Protein AF-A0A497EJH8-F1 (afdb_monomer)

Solvent-accessible surface area (backbone atoms only — not comparable to full-atom values): 6727 Å² total; per-residue (Å²): 123,45,40,37,14,15,43,68,69,50,31,51,52,50,29,70,77,65,73,50,81,57,44,69,59,71,35,59,56,59,40,54,55,48,51,76,70,42,92,59,42,30,42,38,40,35,65,52,32,84,92,50,89,76,49,79,71,56,75,64,36,49,80,74,48,76,41,75,92,77,33,36,35,37,28,33,32,96,82,62,30,37,37,40,32,33,40,60,31,61,49,53,44,51,53,50,55,31,54,77,69,74,48,61,49,60,82,72,78,38,61,90,45,54,90,63,59,71,128

Organism: NCBI:txid2056631

Structure (mmCIF, N/CA/C/O backbone):
data_AF-A0A497EJH8-F1
#
_entry.id   AF-A0A497EJH8-F1
#
loop_
_atom_site.group_PDB
_atom_site.id
_atom_site.type_symbol
_atom_site.label_atom_id
_atom_site.label_alt_id
_atom_site.label_comp_id
_atom_site.label_asym_id
_atom_site.label_entity_id
_atom_site.label_seq_id
_atom_site.pdbx_PDB_ins_code
_atom_site.Cartn_x
_atom_site.Cartn_y
_atom_site.Cartn_z
_atom_site.occupancy
_atom_site.B_iso_or_equiv
_atom_site.auth_seq_id
_atom_site.auth_comp_id
_atom_site.auth_asym_id
_atom_site.auth_atom_id
_atom_site.pdbx_PDB_model_num
ATOM 1 N N . MET A 1 1 ? -16.430 -4.078 7.202 1.00 88.88 1 MET A N 1
ATOM 2 C CA . MET A 1 1 ? -15.017 -3.711 6.970 1.00 88.88 1 MET A CA 1
ATOM 3 C C . MET A 1 1 ? -14.940 -2.670 5.861 1.00 88.88 1 MET A C 1
ATOM 5 O O . MET A 1 1 ? -15.696 -2.793 4.904 1.00 88.88 1 MET A O 1
ATOM 9 N N . ARG A 1 2 ? -14.112 -1.630 6.003 1.00 95.25 2 ARG A N 1
ATOM 10 C CA . ARG A 1 2 ? -13.889 -0.593 4.974 1.00 95.25 2 ARG A CA 1
ATOM 11 C C . ARG A 1 2 ? -12.513 -0.775 4.332 1.00 95.25 2 ARG A C 1
ATOM 13 O O . ARG A 1 2 ? -11.583 -1.133 5.040 1.00 95.25 2 ARG A O 1
ATOM 20 N N . TYR A 1 3 ? -12.396 -0.497 3.036 1.00 97.50 3 TYR A N 1
ATOM 21 C CA . TYR A 1 3 ? -11.122 -0.487 2.313 1.00 97.50 3 TYR A CA 1
ATOM 22 C C . TYR A 1 3 ? -10.755 0.958 1.993 1.00 97.50 3 TYR A C 1
ATOM 24 O O . TYR A 1 3 ? -11.581 1.685 1.430 1.00 97.50 3 TYR A O 1
ATOM 32 N N . LEU A 1 4 ? -9.559 1.382 2.384 1.00 97.88 4 LEU A N 1
ATOM 33 C CA . LEU A 1 4 ? -9.058 2.734 2.161 1.00 97.88 4 LEU A CA 1
ATOM 34 C C . LEU A 1 4 ? -7.722 2.661 1.435 1.00 97.88 4 LEU A C 1
ATOM 36 O O . LEU A 1 4 ? -6.910 1.788 1.723 1.00 97.88 4 LEU A O 1
ATOM 40 N N . ALA A 1 5 ? -7.513 3.587 0.514 1.00 96.75 5 ALA A N 1
ATOM 41 C CA . ALA A 1 5 ? -6.290 3.687 -0.261 1.00 96.75 5 ALA A CA 1
ATOM 42 C C . ALA A 1 5 ? -5.806 5.135 -0.265 1.00 96.75 5 ALA A C 1
ATOM 44 O O . ALA A 1 5 ? -6.615 6.074 -0.279 1.00 96.75 5 ALA A O 1
ATOM 45 N N . GLU A 1 6 ? -4.492 5.307 -0.192 1.00 95.12 6 GLU A N 1
ATOM 46 C CA . GLU A 1 6 ? -3.872 6.618 -0.122 1.00 95.12 6 GLU A CA 1
ATOM 47 C C . GLU A 1 6 ? -4.073 7.389 -1.421 1.00 95.12 6 GLU A C 1
ATOM 49 O O . GLU A 1 6 ? -4.635 8.488 -1.389 1.00 95.12 6 GLU A O 1
ATOM 54 N N . CYS A 1 7 ? -3.626 6.819 -2.540 1.00 92.12 7 CYS A N 1
ATOM 55 C CA . CYS A 1 7 ? -3.614 7.481 -3.836 1.00 92.12 7 CYS A CA 1
ATOM 56 C C . CYS A 1 7 ? -4.571 6.811 -4.843 1.00 92.12 7 CYS A C 1
ATOM 58 O O . CYS A 1 7 ? -5.352 5.912 -4.499 1.00 92.12 7 CYS A O 1
ATOM 60 N N . LEU A 1 8 ? -4.614 7.321 -6.077 1.00 92.25 8 LEU A N 1
ATOM 61 C CA . LEU A 1 8 ? -5.406 6.726 -7.159 1.00 92.25 8 LEU A CA 1
ATOM 62 C C . LEU A 1 8 ? -4.806 5.390 -7.641 1.00 92.25 8 LEU A C 1
ATOM 64 O O . LEU A 1 8 ? -5.582 4.432 -7.708 1.00 92.25 8 LEU A O 1
ATOM 68 N N . PRO A 1 9 ? -3.482 5.274 -7.891 1.00 89.62 9 PRO A N 1
ATOM 69 C CA . PRO A 1 9 ? -2.831 3.989 -8.167 1.00 89.62 9 PRO A CA 1
ATOM 70 C C . PRO A 1 9 ? -3.167 2.894 -7.147 1.00 89.62 9 PRO A C 1
ATOM 72 O O . PRO A 1 9 ? -3.674 1.837 -7.524 1.00 89.62 9 PRO A O 1
ATOM 75 N N . ASP A 1 10 ? -3.035 3.177 -5.850 1.00 91.31 10 ASP A N 1
ATOM 76 C CA . ASP A 1 10 ? -3.410 2.242 -4.781 1.00 91.31 10 ASP A CA 1
ATOM 77 C C . ASP A 1 10 ? -4.885 1.836 -4.849 1.00 91.31 10 ASP A C 1
ATOM 79 O O . ASP A 1 10 ? -5.260 0.677 -4.655 1.00 91.31 10 ASP A O 1
ATOM 83 N N . THR A 1 11 ? -5.755 2.813 -5.123 1.00 94.69 11 THR A N 1
ATOM 84 C CA . THR A 1 11 ? -7.195 2.580 -5.244 1.00 94.69 11 THR A CA 1
ATOM 85 C C . THR A 1 11 ? -7.476 1.618 -6.393 1.00 94.69 11 THR A C 1
ATOM 87 O O . THR A 1 11 ? -8.307 0.717 -6.244 1.00 94.69 11 THR A O 1
ATOM 90 N N . LEU A 1 12 ? -6.798 1.800 -7.529 1.00 93.88 12 LEU A N 1
ATOM 91 C CA . LEU A 1 12 ? -6.920 0.937 -8.696 1.00 93.88 12 LEU A CA 1
ATOM 92 C C . LEU A 1 12 ? -6.378 -0.467 -8.410 1.00 93.88 12 LEU A C 1
ATOM 94 O O . LEU A 1 12 ? -7.072 -1.441 -8.707 1.00 93.88 12 LEU A O 1
ATOM 98 N N . LEU A 1 13 ? -5.210 -0.584 -7.774 1.00 91.38 13 LEU A N 1
ATOM 99 C CA . LEU A 1 13 ? -4.609 -1.862 -7.385 1.00 91.38 13 LEU A CA 1
ATOM 100 C C . LEU A 1 13 ? -5.565 -2.678 -6.505 1.00 91.38 13 LEU A C 1
ATOM 102 O O . LEU A 1 13 ? -5.929 -3.808 -6.838 1.00 91.38 13 LEU A O 1
ATOM 106 N N . VAL A 1 14 ? -6.050 -2.083 -5.411 1.00 93.69 14 VAL A N 1
ATOM 107 C CA . VAL A 1 14 ? -6.948 -2.771 -4.473 1.00 93.69 14 VAL A CA 1
ATOM 108 C C . VAL A 1 14 ? -8.265 -3.144 -5.153 1.00 93.69 14 VAL A C 1
ATOM 110 O O . VAL A 1 14 ? -8.764 -4.254 -4.948 1.00 93.69 14 VAL A O 1
ATOM 113 N N . LYS A 1 15 ? -8.841 -2.258 -5.977 1.00 95.44 15 LYS A N 1
ATOM 114 C CA . LYS A 1 15 ? -10.060 -2.569 -6.742 1.00 95.44 15 LYS A CA 1
ATOM 115 C C . LYS A 1 15 ? -9.846 -3.743 -7.694 1.00 95.44 15 LYS A C 1
ATOM 117 O O . LYS A 1 15 ? -10.700 -4.623 -7.739 1.00 95.44 15 LYS A O 1
ATOM 122 N N . THR A 1 16 ? -8.721 -3.774 -8.401 1.00 93.94 16 THR A N 1
ATOM 123 C CA . THR A 1 16 ? -8.399 -4.819 -9.383 1.00 93.94 16 THR A CA 1
ATOM 124 C C . THR A 1 16 ? -8.246 -6.180 -8.708 1.00 93.94 16 THR A C 1
ATOM 126 O O . THR A 1 16 ? -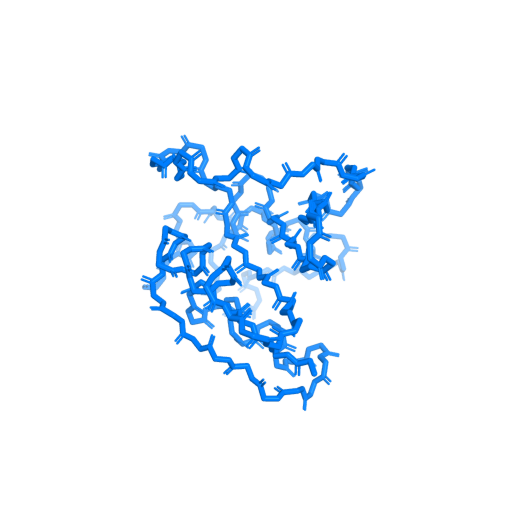8.870 -7.149 -9.131 1.00 93.94 16 THR A O 1
ATOM 129 N N . LEU A 1 17 ? -7.497 -6.243 -7.602 1.00 90.69 17 LEU A N 1
ATOM 130 C CA . LEU A 1 17 ? -7.228 -7.501 -6.899 1.00 90.69 17 LEU A CA 1
ATOM 131 C C . LEU A 1 17 ? -8.427 -8.018 -6.097 1.00 90.69 17 LEU A C 1
ATOM 133 O O . LEU A 1 17 ? -8.644 -9.222 -6.000 1.00 90.69 17 LEU A O 1
ATOM 137 N N . THR A 1 18 ? -9.208 -7.122 -5.489 1.00 92.38 18 THR A N 1
ATOM 138 C CA . THR A 1 18 ? -10.231 -7.523 -4.505 1.00 92.38 18 THR A CA 1
ATOM 139 C C . THR A 1 18 ? -11.666 -7.368 -4.995 1.00 92.38 18 THR A C 1
ATOM 141 O O . THR A 1 18 ? -12.582 -7.887 -4.354 1.00 92.38 18 THR A O 1
ATOM 144 N N . LYS A 1 19 ? -11.894 -6.613 -6.080 1.00 93.62 19 LYS A N 1
ATOM 145 C CA . LYS A 1 19 ? -13.222 -6.204 -6.575 1.00 93.62 19 LYS A CA 1
ATOM 146 C C . LYS A 1 19 ? -14.076 -5.470 -5.524 1.00 93.62 19 LYS A C 1
ATOM 148 O O . LYS A 1 19 ? -15.297 -5.384 -5.647 1.00 93.62 19 LYS A O 1
ATOM 153 N N . ARG A 1 20 ? -13.463 -4.943 -4.454 1.00 94.00 20 ARG A N 1
ATOM 154 C CA . ARG A 1 20 ? -14.157 -4.228 -3.369 1.00 94.00 20 ARG A CA 1
ATOM 155 C C . ARG A 1 20 ? -14.310 -2.742 -3.684 1.00 94.00 20 ARG A C 1
ATOM 157 O O . ARG A 1 20 ? -13.525 -2.149 -4.418 1.00 94.00 20 ARG A O 1
ATOM 164 N N . LYS A 1 21 ? -15.294 -2.102 -3.042 1.00 95.81 21 LYS A N 1
ATOM 165 C CA . LYS A 1 21 ? -15.391 -0.637 -3.007 1.00 95.81 21 LYS A CA 1
ATOM 166 C C . LYS A 1 21 ? -14.285 -0.080 -2.108 1.00 95.81 21 LYS A C 1
ATOM 168 O O . LYS A 1 21 ? -14.288 -0.322 -0.902 1.00 95.81 21 LYS A O 1
ATOM 173 N N . VAL A 1 22 ? -13.383 0.689 -2.709 1.00 97.31 22 VAL A N 1
ATOM 174 C CA . VAL A 1 22 ? -12.243 1.327 -2.041 1.00 97.31 22 VAL A CA 1
ATOM 175 C C . VAL A 1 22 ? -12.479 2.830 -1.960 1.00 97.31 22 VAL A C 1
ATOM 177 O O . VAL A 1 22 ? -12.893 3.450 -2.941 1.00 97.31 22 VAL A O 1
ATOM 180 N N . MET A 1 23 ? -12.245 3.407 -0.785 1.00 97.19 23 MET A N 1
ATOM 181 C CA . MET A 1 23 ? -12.306 4.847 -0.564 1.00 97.19 23 MET A CA 1
ATOM 182 C C . MET A 1 23 ? -10.919 5.454 -0.782 1.00 97.19 23 MET A C 1
ATOM 184 O O . MET A 1 23 ? -10.014 5.211 0.013 1.00 97.19 23 MET A O 1
ATOM 188 N N . HIS A 1 24 ? -10.780 6.256 -1.834 1.00 96.88 24 HIS A N 1
ATOM 189 C CA . HIS A 1 24 ? -9.601 7.088 -2.057 1.00 96.88 24 HIS A CA 1
ATOM 190 C C . HIS A 1 24 ? -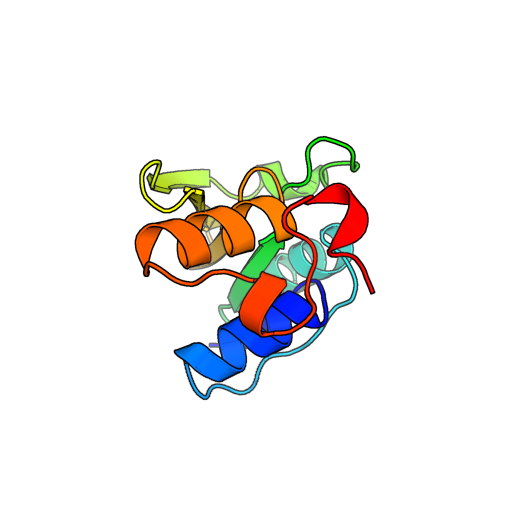9.573 8.242 -1.042 1.00 96.88 24 HIS A C 1
ATOM 192 O O . HIS A 1 24 ? -10.594 8.910 -0.850 1.00 96.88 24 HIS A O 1
ATOM 198 N N . ILE A 1 25 ? -8.438 8.453 -0.367 1.00 96.31 25 ILE A N 1
ATOM 199 C CA . ILE A 1 25 ? -8.310 9.444 0.716 1.00 96.31 25 ILE A CA 1
ATOM 200 C C . ILE A 1 25 ? -7.450 10.655 0.347 1.00 96.31 25 ILE A C 1
ATOM 202 O O . ILE A 1 25 ? -7.733 11.758 0.823 1.00 96.31 25 ILE A O 1
ATOM 206 N N . GLY A 1 26 ? -6.418 10.468 -0.475 1.00 91.81 26 GLY A N 1
ATOM 207 C CA . GLY A 1 26 ? -5.464 11.510 -0.846 1.00 91.81 26 GLY A CA 1
ATOM 208 C C . GLY A 1 26 ? -4.397 11.747 0.229 1.00 91.81 26 GLY A C 1
ATOM 209 O O . GLY A 1 26 ? -4.302 12.839 0.779 1.00 91.81 26 GLY A O 1
ATOM 210 N N . GLY A 1 27 ? -3.591 10.749 0.574 1.00 92.81 27 GLY A N 1
ATOM 211 C CA . GLY A 1 27 ? -2.388 10.959 1.400 1.00 92.81 27 GLY A CA 1
ATOM 212 C C . GLY A 1 27 ? -2.365 10.227 2.748 1.00 92.81 27 GLY A C 1
ATOM 213 O O . GLY A 1 27 ? -3.376 10.146 3.463 1.00 92.81 27 GLY A O 1
ATOM 214 N N . LYS A 1 28 ? -1.171 9.732 3.108 1.00 92.75 28 LYS A N 1
ATOM 215 C CA . LYS A 1 28 ? -0.894 8.844 4.260 1.00 92.75 28 LYS A CA 1
ATOM 216 C C . LYS A 1 28 ? -1.512 9.328 5.563 1.00 92.75 28 LYS A C 1
ATOM 218 O O . LYS A 1 28 ? -2.271 8.611 6.213 1.00 92.75 28 LYS A O 1
ATOM 223 N N . ALA A 1 29 ? -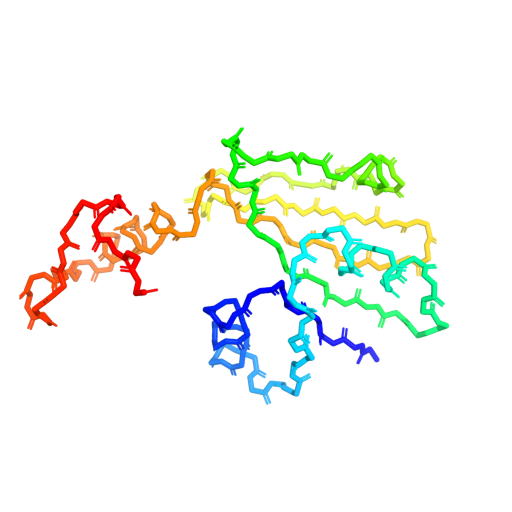1.230 10.577 5.943 1.00 94.44 29 ALA A N 1
ATOM 224 C CA . ALA A 1 29 ? -1.659 11.128 7.228 1.00 94.44 29 ALA A CA 1
ATOM 225 C C . ALA A 1 29 ? -3.190 11.180 7.351 1.00 94.44 29 ALA A C 1
ATOM 227 O O . ALA A 1 29 ? -3.750 10.861 8.404 1.00 94.44 29 ALA A O 1
ATOM 228 N N . ARG A 1 30 ? -3.884 11.542 6.261 1.00 96.38 30 ARG A N 1
ATOM 229 C CA . ARG A 1 30 ? -5.352 11.569 6.217 1.00 96.38 30 ARG A CA 1
ATOM 230 C C . ARG A 1 30 ? -5.928 10.159 6.317 1.00 96.38 30 ARG A C 1
ATOM 232 O O . ARG A 1 30 ? -6.891 9.963 7.061 1.00 96.38 30 ARG A O 1
ATOM 239 N N . LEU A 1 31 ? -5.330 9.190 5.623 1.00 97.06 31 LEU A N 1
ATOM 240 C CA . LEU A 1 31 ? -5.751 7.789 5.660 1.00 97.06 31 LEU A CA 1
ATOM 241 C C . LEU A 1 31 ? -5.601 7.202 7.065 1.00 97.06 31 LEU A C 1
ATOM 243 O O . LEU A 1 31 ? -6.587 6.721 7.626 1.00 97.06 31 LEU A O 1
ATOM 247 N N . ILE A 1 32 ? -4.420 7.334 7.672 1.00 96.75 32 ILE A N 1
ATOM 248 C CA . ILE A 1 32 ? -4.137 6.832 9.024 1.00 96.75 32 ILE A CA 1
ATOM 249 C C . ILE A 1 32 ? -5.082 7.475 10.046 1.00 96.75 32 ILE A C 1
ATOM 251 O O . ILE A 1 32 ? -5.735 6.776 10.823 1.00 96.75 32 ILE A O 1
ATOM 255 N N . LYS A 1 33 ? -5.246 8.806 10.008 1.00 96.81 33 LYS A N 1
ATOM 256 C CA . LYS A 1 33 ? -6.185 9.520 10.892 1.00 96.81 33 LYS A CA 1
ATOM 257 C C . LYS A 1 33 ? -7.616 9.003 10.732 1.00 96.81 33 LYS A C 1
ATOM 259 O O . LYS A 1 33 ? -8.332 8.875 11.724 1.00 96.81 33 LYS A O 1
ATOM 264 N N . LYS A 1 34 ? -8.046 8.711 9.501 1.00 97.12 34 LYS A N 1
ATOM 265 C CA . LYS A 1 34 ? -9.391 8.196 9.226 1.00 97.12 34 LYS A CA 1
ATOM 266 C C . LYS A 1 34 ? -9.584 6.768 9.727 1.00 97.12 34 LYS A C 1
ATOM 268 O O . LYS A 1 34 ? -10.651 6.479 10.260 1.00 97.12 34 LYS A O 1
ATOM 273 N N . MET A 1 35 ? -8.574 5.908 9.600 1.00 97.62 35 MET A N 1
ATOM 274 C CA . MET A 1 35 ? -8.605 4.549 10.150 1.00 97.62 35 MET A CA 1
ATOM 275 C C . MET A 1 35 ? -8.747 4.572 11.673 1.00 97.62 35 MET A C 1
ATOM 277 O O . MET A 1 35 ? -9.687 3.985 12.204 1.00 97.62 35 MET A O 1
ATOM 281 N N . LEU A 1 36 ? -7.898 5.341 12.362 1.00 96.56 36 LEU A N 1
ATOM 282 C CA . LEU A 1 36 ? -7.899 5.429 13.828 1.00 96.56 36 LEU A CA 1
ATOM 283 C C . LEU A 1 36 ? -9.217 5.986 14.402 1.00 96.56 36 LEU A C 1
ATOM 285 O O . LEU A 1 36 ? -9.644 5.585 15.491 1.00 96.56 36 LEU A O 1
ATOM 289 N N . LYS A 1 37 ? -9.873 6.898 13.670 1.00 96.25 37 LYS A N 1
ATOM 290 C CA . LYS A 1 37 ? -11.167 7.499 14.040 1.00 96.25 37 LYS A CA 1
ATOM 291 C C . LYS A 1 37 ? -12.390 6.694 13.593 1.00 96.25 37 LYS A C 1
ATOM 293 O O . LYS A 1 37 ? -13.501 7.039 13.979 1.00 96.25 37 LYS A O 1
ATOM 298 N N . SER A 1 38 ? -12.228 5.672 12.756 1.00 95.25 38 SER A N 1
ATOM 299 C CA . SER A 1 38 ? -13.362 4.899 12.248 1.00 95.25 38 SER A CA 1
ATOM 300 C C . SER A 1 38 ? -13.935 3.985 13.332 1.00 95.25 38 SER A C 1
ATOM 302 O O . SER A 1 38 ? -13.203 3.263 14.000 1.00 95.25 38 SER A O 1
ATOM 304 N N . GLU A 1 39 ? -15.262 3.962 13.448 1.00 93.56 39 GLU A N 1
ATOM 305 C CA . GLU A 1 39 ? -15.995 3.001 14.291 1.00 93.56 39 GLU A CA 1
ATOM 306 C C . GLU A 1 39 ? -15.998 1.587 13.693 1.00 93.56 39 GLU A C 1
ATOM 308 O O . GLU A 1 39 ? -16.122 0.591 14.396 1.00 93.56 39 GLU A O 1
ATOM 313 N N . LYS A 1 40 ? -15.854 1.484 12.365 1.00 94.50 40 LYS A N 1
ATOM 314 C CA . LYS A 1 40 ? -15.769 0.205 11.649 1.00 94.50 40 LYS A CA 1
ATOM 315 C C . LYS A 1 40 ? -14.310 -0.144 11.378 1.00 94.50 40 LYS A C 1
ATOM 317 O O . LYS A 1 40 ? -13.572 0.727 10.913 1.00 94.50 40 LYS A O 1
ATOM 322 N N . ARG A 1 41 ? -13.951 -1.427 11.530 1.00 96.00 41 ARG A N 1
ATOM 323 C CA . ARG A 1 41 ? -12.640 -1.955 11.114 1.00 96.00 41 ARG A CA 1
ATOM 324 C C . ARG A 1 41 ? -12.324 -1.626 9.657 1.00 96.00 41 ARG A C 1
ATOM 326 O O . ARG A 1 41 ? -13.189 -1.738 8.771 1.00 96.00 41 ARG A O 1
ATOM 333 N N . CYS A 1 42 ? -11.077 -1.248 9.434 1.00 97.31 42 CYS A N 1
ATOM 334 C CA . CYS A 1 42 ? -10.542 -0.747 8.182 1.00 97.31 42 CYS A CA 1
ATOM 335 C C . CYS A 1 42 ? -9.341 -1.582 7.727 1.00 97.31 42 CYS A C 1
ATOM 337 O O . CYS A 1 42 ? -8.500 -1.937 8.545 1.00 97.31 42 CYS A O 1
ATOM 339 N N . LYS A 1 43 ? -9.247 -1.824 6.417 1.00 97.69 43 LYS A N 1
ATOM 340 C CA . LYS A 1 43 ? -8.018 -2.236 5.739 1.00 97.69 43 LYS A CA 1
ATOM 341 C C . LYS A 1 43 ? -7.509 -1.057 4.914 1.00 97.69 43 LYS A C 1
ATOM 343 O O . LYS A 1 43 ? -8.237 -0.572 4.044 1.00 97.69 43 LYS A O 1
ATOM 348 N N . GLY A 1 44 ? -6.323 -0.564 5.236 1.00 97.25 44 GLY A N 1
ATOM 349 C CA . GLY A 1 44 ? -5.669 0.549 4.555 1.00 97.25 44 GLY A CA 1
ATOM 350 C C . GLY A 1 44 ? -4.496 0.081 3.706 1.00 97.25 44 GLY A C 1
ATOM 351 O O . GLY A 1 44 ? -3.847 -0.899 4.065 1.00 97.25 44 GLY A O 1
ATOM 352 N N . ILE A 1 45 ? -4.209 0.798 2.624 1.00 96.19 45 ILE A N 1
ATOM 353 C CA . ILE A 1 45 ? -2.939 0.705 1.902 1.00 96.19 45 ILE A CA 1
ATOM 354 C C . ILE A 1 45 ? -2.328 2.102 1.740 1.00 96.19 45 ILE A C 1
ATOM 356 O O . ILE A 1 45 ? -3.064 3.058 1.473 1.00 96.19 45 ILE A O 1
ATOM 360 N N . ILE A 1 46 ? -1.018 2.210 1.958 1.00 94.38 46 ILE A N 1
ATOM 361 C CA . ILE A 1 46 ? -0.217 3.425 1.755 1.00 94.38 46 ILE A CA 1
ATOM 362 C C . ILE A 1 46 ? 1.092 3.069 1.047 1.00 94.38 46 ILE A C 1
ATOM 364 O O . ILE A 1 46 ? 1.567 1.935 1.173 1.00 94.38 46 ILE A O 1
ATOM 368 N N . ASP A 1 47 ? 1.688 4.045 0.373 1.00 89.69 47 ASP A N 1
ATOM 369 C CA . ASP A 1 47 ? 3.087 3.963 -0.043 1.00 89.69 47 ASP A CA 1
ATOM 370 C C . ASP A 1 47 ? 3.981 4.374 1.135 1.00 89.69 47 ASP A C 1
ATOM 372 O O . ASP A 1 47 ? 3.679 5.339 1.842 1.00 89.69 47 ASP A O 1
ATOM 376 N N . GLU A 1 48 ? 5.077 3.660 1.382 1.00 88.00 48 GLU A N 1
ATOM 377 C CA . GLU A 1 48 ? 6.092 4.090 2.336 1.00 88.00 48 GLU A CA 1
ATOM 378 C C . GLU A 1 48 ? 6.751 5.376 1.850 1.00 88.00 48 GLU A C 1
ATOM 380 O O . GLU A 1 48 ? 6.783 6.329 2.617 1.00 88.00 48 GLU A O 1
ATOM 385 N N . ASP A 1 49 ? 7.180 5.452 0.590 1.00 84.62 49 ASP A N 1
ATOM 386 C CA . ASP A 1 49 ? 8.115 6.443 0.035 1.00 84.62 49 ASP A CA 1
ATOM 387 C C . ASP A 1 49 ? 9.016 7.122 1.095 1.00 84.62 49 ASP A C 1
ATOM 389 O O . ASP A 1 49 ? 8.621 8.141 1.687 1.00 84.62 49 ASP A O 1
ATOM 393 N N . PRO A 1 50 ? 10.247 6.620 1.317 1.00 83.75 50 PRO A N 1
ATOM 394 C CA . PRO A 1 50 ? 11.205 7.193 2.261 1.00 83.75 50 PRO A CA 1
ATOM 395 C C . PRO A 1 50 ? 11.532 8.673 2.024 1.00 83.75 50 PRO A C 1
ATOM 397 O O . PRO A 1 50 ? 12.010 9.336 2.943 1.00 83.75 50 PRO A O 1
ATOM 400 N N . ARG A 1 51 ? 11.289 9.205 0.816 1.00 85.06 51 ARG A N 1
ATOM 401 C CA . ARG A 1 51 ? 11.510 10.623 0.484 1.00 85.06 51 ARG A CA 1
ATOM 402 C C . ARG A 1 51 ? 10.402 11.532 1.034 1.00 85.06 51 ARG A C 1
ATOM 404 O O . ARG A 1 51 ? 10.542 12.753 1.021 1.00 85.06 51 ARG A O 1
ATOM 411 N N . SER A 1 52 ? 9.314 10.953 1.537 1.00 83.81 52 SER A N 1
ATOM 412 C CA . SER A 1 52 ? 8.153 11.663 2.069 1.00 83.81 52 SER A CA 1
ATOM 413 C C . SER A 1 52 ? 8.052 11.567 3.598 1.00 83.81 52 SER A C 1
ATOM 415 O O . SER A 1 52 ? 8.507 10.610 4.231 1.00 83.81 52 SER A O 1
ATOM 417 N N . LEU A 1 53 ? 7.419 12.571 4.217 1.00 86.88 53 LEU A N 1
ATOM 418 C CA . LEU A 1 53 ? 7.218 12.601 5.666 1.00 86.88 53 LEU A CA 1
ATOM 419 C C . LEU A 1 53 ? 6.303 11.454 6.121 1.00 86.88 53 LEU A C 1
ATOM 421 O O . LEU A 1 53 ? 5.129 11.389 5.745 1.00 86.88 53 LEU A O 1
ATOM 425 N N . GLN A 1 54 ? 6.814 10.615 7.023 1.00 90.06 54 GLN A N 1
ATOM 426 C CA . GLN A 1 54 ? 6.028 9.549 7.636 1.00 90.06 54 GLN A CA 1
ATOM 427 C C . GLN A 1 54 ? 5.098 10.106 8.724 1.00 90.06 54 GLN A C 1
ATOM 429 O O . GLN A 1 54 ? 5.563 10.810 9.627 1.00 90.06 54 GLN A O 1
ATOM 434 N N . PRO A 1 55 ? 3.784 9.810 8.693 1.00 91.44 55 PRO A N 1
ATOM 435 C CA . PRO A 1 55 ? 2.857 10.340 9.685 1.00 91.44 55 PRO A CA 1
ATOM 436 C C . PRO A 1 55 ? 3.194 9.841 11.100 1.00 91.44 55 PRO A C 1
ATOM 438 O O . PRO A 1 55 ? 3.223 8.627 11.317 1.00 91.44 55 PRO A O 1
ATOM 441 N N . PRO A 1 56 ? 3.334 10.724 12.109 1.00 93.12 56 PRO A N 1
ATOM 442 C CA . PRO A 1 56 ? 3.639 10.314 13.484 1.00 93.12 56 PRO A CA 1
ATOM 443 C C . PRO A 1 56 ? 2.616 9.341 14.077 1.00 93.12 56 PRO A C 1
ATOM 445 O O . PRO A 1 56 ? 2.923 8.589 14.996 1.00 93.12 56 PRO A O 1
ATOM 448 N N . GLN A 1 57 ? 1.381 9.354 13.568 1.00 94.38 57 GLN A N 1
ATOM 449 C CA . GLN A 1 57 ? 0.312 8.454 13.989 1.00 94.38 57 GLN A CA 1
ATOM 450 C C . GLN A 1 57 ? 0.540 6.998 13.562 1.00 94.38 57 GLN A C 1
ATOM 452 O O . GLN A 1 57 ? -0.152 6.129 14.092 1.00 94.38 57 GLN A O 1
ATOM 457 N N . LEU A 1 58 ? 1.490 6.717 12.663 1.00 93.44 58 LEU A N 1
ATOM 458 C CA . LEU A 1 58 ? 1.858 5.354 12.278 1.00 93.44 58 LEU A CA 1
ATOM 459 C C . LEU A 1 58 ? 2.324 4.530 13.489 1.00 93.44 58 LEU A C 1
ATOM 461 O O . LEU A 1 58 ? 2.043 3.340 13.553 1.00 93.44 58 LEU A O 1
ATOM 465 N N . LYS A 1 59 ? 2.900 5.178 14.514 1.00 94.38 59 LYS A N 1
ATOM 466 C CA . LYS A 1 59 ? 3.295 4.544 15.786 1.00 94.38 59 LYS A CA 1
ATOM 467 C C . LYS A 1 59 ? 2.148 3.878 16.558 1.00 94.38 59 LYS A C 1
ATOM 469 O O . LYS A 1 59 ? 2.402 3.102 17.467 1.00 94.38 59 LYS A O 1
ATOM 474 N N . ASN A 1 60 ? 0.892 4.209 16.238 1.00 95.81 60 ASN A N 1
ATOM 475 C CA . ASN A 1 60 ? -0.279 3.561 16.841 1.00 95.81 60 ASN A CA 1
ATOM 476 C C . ASN A 1 60 ? -0.564 2.178 16.237 1.00 95.81 60 ASN A C 1
ATOM 478 O O . ASN A 1 60 ? -1.485 1.497 16.685 1.00 95.81 60 ASN A O 1
ATOM 482 N N . PHE A 1 61 ? 0.187 1.788 15.209 1.00 96.81 61 PHE A N 1
ATOM 483 C CA . PHE A 1 61 ? 0.126 0.473 14.611 1.00 96.81 61 PHE A CA 1
ATOM 484 C C . PHE A 1 61 ? 1.381 -0.314 14.985 1.00 96.81 61 PHE A C 1
ATOM 486 O O . PHE A 1 61 ? 2.504 0.169 14.854 1.00 96.81 61 PHE A O 1
ATOM 493 N N . SER A 1 62 ? 1.186 -1.554 15.409 1.00 95.88 62 SER A N 1
ATOM 494 C CA . SER A 1 62 ? 2.252 -2.520 15.629 1.00 95.88 62 SER A CA 1
ATOM 495 C C . SER A 1 62 ? 2.574 -3.229 14.317 1.00 95.88 62 SER A C 1
ATOM 497 O O . SER A 1 62 ? 1.671 -3.699 13.619 1.00 95.88 62 SER A O 1
ATOM 499 N N . GLN A 1 63 ? 3.861 -3.317 13.980 1.00 93.44 63 GLN A N 1
ATOM 500 C CA . GLN A 1 63 ? 4.312 -4.118 12.847 1.00 93.44 63 GLN A CA 1
ATOM 501 C C . GLN A 1 63 ? 4.059 -5.596 13.147 1.00 93.44 63 GLN A C 1
ATOM 503 O O . GLN A 1 63 ? 4.581 -6.137 14.117 1.00 93.44 63 GLN A O 1
ATOM 508 N N . MET A 1 64 ? 3.280 -6.246 12.290 1.00 91.19 64 MET A N 1
ATOM 509 C CA . MET A 1 64 ? 2.952 -7.664 12.411 1.00 91.19 64 MET A CA 1
ATOM 510 C C . MET A 1 64 ? 3.914 -8.531 11.614 1.00 91.19 64 MET A C 1
ATOM 512 O O . MET A 1 64 ? 4.358 -9.573 12.087 1.00 91.19 64 MET A O 1
ATOM 516 N N . ARG A 1 65 ? 4.202 -8.131 10.373 1.00 94.38 65 ARG A N 1
ATOM 517 C CA . ARG A 1 65 ? 4.999 -8.937 9.449 1.00 94.38 65 ARG A CA 1
ATOM 518 C C . ARG A 1 65 ? 5.622 -8.068 8.370 1.00 94.38 65 ARG A C 1
ATOM 520 O O . ARG A 1 65 ? 4.974 -7.157 7.864 1.00 94.38 65 ARG A O 1
ATOM 527 N N . ILE A 1 66 ? 6.843 -8.407 7.977 1.00 93.12 66 ILE A N 1
ATOM 528 C CA . ILE A 1 66 ? 7.464 -7.906 6.752 1.00 93.12 66 ILE A CA 1
ATOM 529 C C . ILE A 1 66 ? 7.500 -9.062 5.751 1.00 93.12 66 ILE A C 1
ATOM 531 O O . ILE A 1 66 ? 7.881 -10.183 6.089 1.00 93.12 66 ILE A O 1
ATOM 535 N N . LEU A 1 67 ? 7.035 -8.801 4.535 1.00 90.56 67 LEU A N 1
ATOM 536 C CA . LEU A 1 67 ? 7.030 -9.729 3.413 1.00 90.56 67 LEU A CA 1
ATOM 537 C C . LEU A 1 67 ? 8.070 -9.254 2.398 1.00 90.56 67 LEU A C 1
ATOM 539 O O . LEU A 1 67 ? 7.726 -8.623 1.402 1.00 90.56 67 LEU A O 1
ATOM 543 N N . GLU A 1 68 ? 9.342 -9.543 2.671 1.00 86.06 68 GLU A N 1
ATOM 544 C CA . GLU A 1 68 ? 10.476 -9.042 1.880 1.00 86.06 68 GLU A CA 1
ATOM 545 C C . GLU A 1 68 ? 10.394 -9.399 0.395 1.00 86.06 68 GLU A C 1
ATOM 547 O O . GLU A 1 68 ? 10.672 -8.554 -0.453 1.00 86.06 68 GLU A O 1
ATOM 552 N N . THR A 1 69 ? 9.962 -10.625 0.077 1.00 83.62 69 THR A N 1
ATOM 553 C CA . THR A 1 69 ? 9.861 -11.125 -1.303 1.00 83.62 69 THR A CA 1
ATOM 554 C C . THR A 1 69 ? 8.917 -10.287 -2.155 1.00 83.62 69 THR A C 1
ATOM 556 O O . THR A 1 69 ? 9.211 -10.030 -3.308 1.00 83.62 69 THR A O 1
ATOM 559 N N . VAL A 1 70 ? 7.806 -9.824 -1.579 1.00 82.88 70 VAL A N 1
ATOM 560 C CA . VAL A 1 70 ? 6.800 -9.016 -2.290 1.00 82.88 70 VAL A CA 1
ATOM 561 C C . VAL A 1 70 ? 6.834 -7.549 -1.874 1.00 82.88 70 VAL A C 1
ATOM 563 O O . VAL A 1 70 ? 5.929 -6.794 -2.217 1.00 82.88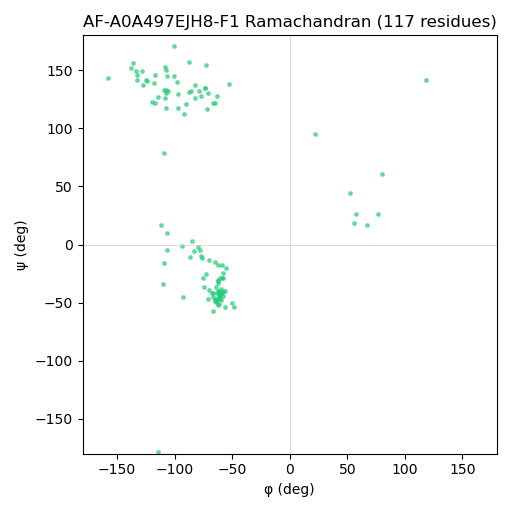 70 VAL A O 1
ATOM 566 N N . LYS A 1 71 ? 7.854 -7.149 -1.106 1.00 87.88 71 LYS A N 1
ATOM 567 C CA . LYS A 1 71 ? 8.092 -5.774 -0.662 1.00 87.88 71 LYS A CA 1
ATOM 568 C C . LYS A 1 71 ? 6.882 -5.107 0.011 1.00 87.88 71 LYS A C 1
ATOM 570 O O . LYS A 1 71 ? 6.563 -3.943 -0.228 1.00 87.88 71 LYS A O 1
ATOM 575 N N . LEU A 1 72 ? 6.216 -5.859 0.892 1.00 91.94 72 LEU A N 1
ATOM 576 C CA . LEU A 1 72 ? 5.080 -5.383 1.689 1.00 91.94 72 LEU A CA 1
ATOM 577 C C . LEU A 1 72 ? 5.390 -5.418 3.180 1.00 91.94 72 LEU A C 1
ATOM 579 O O . LEU A 1 72 ? 6.008 -6.361 3.676 1.00 91.94 72 LEU A O 1
ATOM 583 N N . LYS A 1 73 ? 4.852 -4.455 3.926 1.00 94.25 73 LYS A N 1
ATOM 584 C CA . LYS A 1 73 ? 4.808 -4.505 5.391 1.00 94.25 73 LYS A CA 1
ATOM 585 C C . LYS A 1 73 ? 3.361 -4.514 5.868 1.00 94.25 73 LYS A C 1
ATOM 587 O O . LYS A 1 73 ? 2.510 -3.809 5.331 1.00 94.25 73 LYS A O 1
ATOM 592 N N . LEU A 1 74 ? 3.080 -5.334 6.874 1.00 96.50 74 LEU A N 1
ATOM 593 C CA . LEU A 1 74 ? 1.758 -5.518 7.461 1.00 96.50 74 LEU A CA 1
ATOM 594 C C . LEU A 1 74 ? 1.766 -5.014 8.896 1.00 96.50 74 LEU A C 1
ATOM 596 O O . LEU A 1 74 ? 2.585 -5.436 9.713 1.00 96.50 74 LEU A O 1
ATOM 600 N N . TYR A 1 75 ? 0.817 -4.143 9.195 1.00 97.25 75 TYR A N 1
ATOM 601 C CA . TYR A 1 75 ? 0.665 -3.465 10.471 1.00 97.25 75 TYR A CA 1
ATOM 602 C C . TYR A 1 75 ? -0.765 -3.637 10.983 1.00 97.25 75 TYR A C 1
ATOM 604 O O . TYR A 1 75 ? -1.705 -3.719 10.192 1.00 97.25 75 TYR A O 1
ATOM 612 N N . THR A 1 76 ? -0.945 -3.665 12.303 1.00 97.75 76 THR A N 1
ATOM 613 C CA . THR A 1 76 ? -2.272 -3.663 12.936 1.00 97.75 76 THR A CA 1
ATOM 614 C C . THR A 1 76 ? -2.335 -2.668 14.080 1.00 97.75 76 THR A C 1
ATOM 616 O O . THR A 1 76 ? -1.339 -2.450 14.759 1.00 97.75 76 THR A O 1
ATOM 619 N N . ASP A 1 77 ? -3.504 -2.090 14.334 1.00 96.38 77 ASP A N 1
ATOM 620 C CA . ASP A 1 77 ? -3.756 -1.342 15.571 1.00 96.38 77 ASP A CA 1
ATOM 621 C C . ASP A 1 77 ? -4.551 -2.189 16.594 1.00 96.38 77 ASP A C 1
ATOM 623 O O . ASP A 1 77 ? -5.068 -3.259 16.243 1.00 96.38 77 ASP A O 1
ATOM 627 N N . PRO A 1 78 ? -4.704 -1.725 17.852 1.00 95.00 78 PRO A N 1
ATOM 628 C CA . PRO A 1 78 ? -5.493 -2.427 18.871 1.00 95.00 78 PRO A CA 1
ATOM 629 C C . PRO A 1 78 ? -6.988 -2.582 18.546 1.00 95.00 78 PRO A C 1
ATOM 631 O O . PRO A 1 78 ? -7.667 -3.413 19.146 1.00 95.00 78 PRO A O 1
ATOM 634 N N . LYS A 1 79 ? -7.531 -1.801 17.600 1.00 94.25 79 LYS A N 1
ATOM 635 C CA . LYS A 1 79 ? -8.926 -1.930 17.137 1.00 94.25 79 LYS A CA 1
ATOM 636 C C . LYS A 1 79 ? -9.078 -3.028 16.073 1.00 94.25 79 LYS A C 1
ATOM 638 O O . LYS A 1 79 ? -10.203 -3.350 15.668 1.00 94.25 79 LYS A O 1
ATOM 643 N N . GLY A 1 80 ? -7.967 -3.619 15.631 1.00 95.31 80 GLY A N 1
ATOM 644 C CA . GLY A 1 80 ? -7.915 -4.607 14.560 1.00 95.31 80 GLY A CA 1
ATOM 645 C C . GLY A 1 80 ? -8.052 -3.983 13.172 1.00 95.31 80 GLY A C 1
ATOM 646 O O . GLY A 1 80 ? -8.577 -4.633 12.268 1.00 95.31 80 GLY A O 1
ATOM 647 N N . ASN A 1 81 ? -7.666 -2.715 13.006 1.00 97.50 81 ASN A N 1
ATOM 648 C CA . ASN A 1 81 ? -7.440 -2.143 11.686 1.00 97.50 81 ASN A CA 1
ATOM 649 C C . ASN A 1 81 ? -6.133 -2.695 11.122 1.00 97.50 81 ASN A C 1
ATO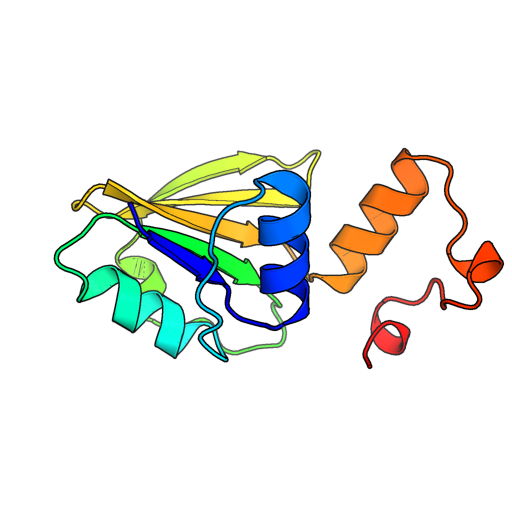M 651 O O . ASN A 1 81 ? -5.122 -2.680 11.814 1.00 97.50 81 ASN A O 1
ATOM 655 N N . GLU A 1 82 ? -6.139 -3.104 9.858 1.00 97.62 82 GLU A N 1
ATOM 656 C CA . GLU A 1 82 ? -4.958 -3.623 9.168 1.00 97.62 82 GLU A CA 1
ATOM 657 C C . GLU A 1 82 ? -4.439 -2.572 8.187 1.00 97.62 82 GLU A C 1
ATOM 659 O O . GLU A 1 82 ? -5.208 -2.005 7.408 1.00 97.62 82 GLU A O 1
ATOM 664 N N . LEU A 1 83 ? -3.138 -2.316 8.206 1.00 97.50 83 LEU A N 1
ATOM 665 C CA . LEU A 1 83 ? -2.466 -1.390 7.306 1.00 97.50 83 LEU A CA 1
ATOM 666 C C . LEU A 1 83 ? -1.409 -2.152 6.504 1.00 97.50 83 LEU A C 1
ATOM 668 O O . LEU A 1 83 ? -0.521 -2.785 7.073 1.00 97.50 83 LEU A O 1
ATOM 672 N N . ILE A 1 84 ? -1.536 -2.096 5.183 1.00 96.00 84 ILE A N 1
ATOM 673 C CA . ILE A 1 84 ? -0.554 -2.594 4.223 1.00 96.00 84 ILE A CA 1
ATOM 674 C C . ILE A 1 84 ? 0.293 -1.401 3.787 1.00 96.00 84 ILE A C 1
ATOM 676 O O . ILE A 1 84 ? -0.246 -0.362 3.413 1.00 96.00 84 ILE A O 1
ATOM 680 N N . ILE A 1 85 ? 1.609 -1.546 3.838 1.00 94.06 85 ILE A N 1
ATOM 681 C CA . ILE A 1 85 ? 2.552 -0.529 3.378 1.00 94.06 85 ILE A CA 1
ATOM 682 C C . ILE A 1 85 ? 3.338 -1.123 2.212 1.00 94.06 85 ILE A C 1
ATOM 684 O O . ILE A 1 85 ? 3.962 -2.177 2.373 1.00 94.06 85 ILE A O 1
ATOM 688 N N . LEU A 1 86 ? 3.278 -0.467 1.054 1.00 91.12 86 LEU A N 1
ATOM 689 C CA . LEU A 1 86 ? 4.126 -0.768 -0.101 1.00 91.12 86 LEU A CA 1
ATOM 690 C C . LEU A 1 86 ? 5.504 -0.153 0.146 1.00 91.12 86 LEU A C 1
ATOM 692 O O . LEU A 1 86 ? 5.584 0.989 0.582 1.00 91.12 86 LEU A O 1
ATOM 696 N N . SER A 1 87 ? 6.578 -0.911 -0.068 1.00 86.00 87 SER A N 1
ATOM 697 C CA . SER A 1 87 ? 7.939 -0.480 0.269 1.00 86.00 87 SER A CA 1
ATOM 698 C C . SER A 1 87 ? 8.911 -0.742 -0.893 1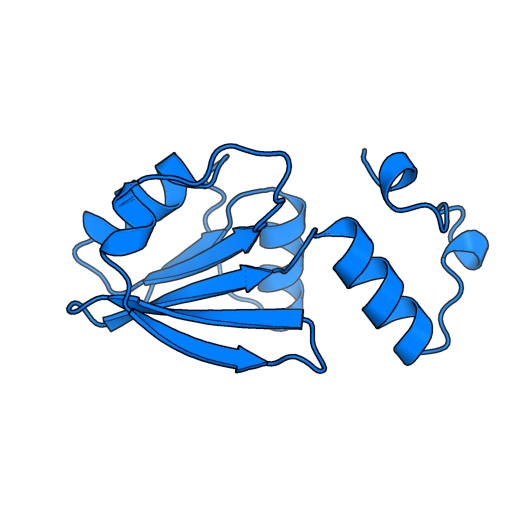.00 86.00 87 SER A C 1
ATOM 700 O O . SER A 1 87 ? 8.758 -1.738 -1.589 1.00 86.00 87 SER A O 1
ATOM 702 N N . PRO A 1 88 ? 9.926 0.108 -1.117 1.00 79.00 88 PRO A N 1
ATOM 703 C CA . PRO A 1 88 ? 10.021 1.456 -0.572 1.00 79.00 88 PRO A CA 1
ATOM 704 C C . PRO A 1 88 ? 9.087 2.430 -1.307 1.00 79.00 88 PRO A C 1
ATOM 706 O O . PRO A 1 88 ? 8.642 3.381 -0.685 1.00 79.00 88 PRO A O 1
ATOM 709 N N . ARG A 1 89 ? 8.782 2.202 -2.592 1.00 86.81 89 ARG A N 1
ATOM 710 C CA . ARG A 1 89 ? 7.934 3.063 -3.434 1.00 86.81 89 ARG A CA 1
ATOM 711 C C . ARG A 1 89 ? 6.984 2.252 -4.303 1.00 86.81 89 ARG A C 1
ATOM 713 O O . ARG A 1 89 ? 7.332 1.146 -4.725 1.00 86.81 89 ARG A O 1
ATOM 720 N N . PHE A 1 90 ? 5.835 2.829 -4.648 1.00 85.88 90 PHE A N 1
ATOM 721 C CA . PHE A 1 90 ? 4.864 2.206 -5.548 1.00 85.88 90 PHE A CA 1
ATOM 722 C C . PHE A 1 90 ? 5.466 1.873 -6.921 1.00 85.88 90 PHE A C 1
ATOM 724 O O . PHE A 1 90 ? 5.274 0.766 -7.425 1.00 85.88 90 PHE A O 1
ATOM 731 N N . GLU A 1 91 ? 6.231 2.787 -7.527 1.00 87.19 91 GLU A N 1
ATOM 732 C CA . GLU A 1 91 ? 6.795 2.569 -8.867 1.00 87.19 91 GLU A CA 1
ATOM 733 C C . GLU A 1 91 ? 7.831 1.436 -8.878 1.00 87.19 91 GLU A C 1
ATOM 735 O O . GLU A 1 91 ? 7.820 0.581 -9.765 1.00 87.19 91 GLU A O 1
ATOM 740 N N . GLU A 1 92 ? 8.690 1.378 -7.856 1.00 87.31 92 GLU A N 1
ATOM 741 C CA . GLU A 1 92 ? 9.668 0.297 -7.685 1.00 87.31 92 GLU A CA 1
ATOM 742 C C . GLU A 1 92 ? 8.985 -1.057 -7.460 1.00 87.31 92 GLU A C 1
ATOM 744 O O . GLU A 1 92 ? 9.439 -2.088 -7.972 1.00 87.31 92 GLU A O 1
ATOM 749 N N . TRP A 1 93 ? 7.861 -1.053 -6.738 1.00 88.00 93 TRP A N 1
ATOM 750 C CA . TRP A 1 93 ? 7.036 -2.237 -6.538 1.00 88.00 93 TRP A CA 1
ATOM 751 C C . TRP A 1 93 ? 6.453 -2.748 -7.865 1.00 88.00 93 TRP A C 1
ATOM 753 O O . TRP A 1 93 ? 6.583 -3.933 -8.176 1.00 88.00 93 TRP A O 1
ATOM 763 N N . ILE A 1 94 ? 5.891 -1.857 -8.693 1.00 87.88 94 ILE A N 1
ATOM 764 C CA . ILE A 1 94 ? 5.354 -2.204 -10.021 1.00 87.88 94 ILE A CA 1
ATOM 765 C C . ILE A 1 94 ? 6.445 -2.761 -10.939 1.00 87.88 94 ILE A C 1
ATOM 767 O O . ILE A 1 94 ? 6.230 -3.783 -11.592 1.00 87.88 94 ILE A O 1
ATOM 771 N N . LEU A 1 95 ? 7.625 -2.137 -10.967 1.00 88.69 95 LEU A N 1
ATOM 772 C CA . LEU A 1 95 ? 8.762 -2.611 -11.761 1.00 88.69 95 LEU A CA 1
ATOM 773 C C . LEU A 1 95 ? 9.221 -4.007 -11.348 1.00 88.69 95 LEU A C 1
ATOM 775 O O . LEU A 1 95 ? 9.510 -4.848 -12.202 1.00 88.69 95 LEU A O 1
ATOM 779 N N . THR A 1 96 ? 9.281 -4.257 -10.041 1.00 87.44 96 THR A N 1
ATOM 780 C CA . THR A 1 96 ? 9.662 -5.563 -9.497 1.00 87.44 96 THR A CA 1
ATOM 781 C C . THR A 1 96 ? 8.639 -6.623 -9.896 1.00 87.44 96 THR A C 1
ATOM 783 O O . THR A 1 96 ? 9.017 -7.635 -10.484 1.00 87.44 96 THR A O 1
ATOM 786 N N . ALA A 1 97 ? 7.346 -6.349 -9.699 1.00 87.69 97 ALA A N 1
ATOM 787 C CA . ALA A 1 97 ? 6.268 -7.263 -10.072 1.00 87.69 97 ALA A CA 1
ATOM 788 C C . ALA A 1 97 ? 6.227 -7.550 -11.587 1.00 87.69 97 ALA A C 1
ATOM 790 O O . ALA A 1 97 ? 6.013 -8.693 -12.001 1.00 87.69 97 ALA A O 1
ATOM 791 N N . ALA A 1 98 ? 6.466 -6.536 -12.427 1.00 89.44 98 ALA A N 1
ATOM 792 C CA . ALA A 1 98 ? 6.541 -6.698 -13.877 1.00 89.44 98 ALA A CA 1
ATOM 793 C C . ALA A 1 98 ? 7.708 -7.612 -14.277 1.00 89.44 98 ALA A C 1
ATOM 795 O O . ALA A 1 98 ? 7.507 -8.569 -15.026 1.00 89.44 98 ALA A O 1
ATOM 796 N N . ARG A 1 99 ? 8.903 -7.376 -13.716 1.00 88.00 99 ARG A N 1
ATOM 797 C CA . ARG A 1 99 ? 10.100 -8.188 -13.974 1.00 88.00 99 ARG A CA 1
ATOM 798 C C . ARG A 1 99 ? 9.901 -9.646 -13.565 1.00 88.00 99 ARG A C 1
ATOM 800 O O . ARG A 1 99 ? 10.220 -10.537 -14.346 1.00 88.00 99 ARG A O 1
ATOM 807 N N . GLU A 1 100 ? 9.347 -9.886 -12.378 1.00 88.62 100 GLU A N 1
ATOM 808 C CA . GLU A 1 100 ? 9.037 -11.236 -11.883 1.00 88.62 100 GLU A CA 1
ATOM 809 C C . GLU A 1 100 ? 8.015 -11.962 -12.765 1.00 88.62 100 GLU A C 1
ATOM 811 O O . GLU A 1 100 ? 8.085 -13.177 -12.928 1.00 88.62 100 GLU A O 1
ATOM 816 N N . SER A 1 101 ? 7.103 -11.214 -13.389 1.00 88.56 101 SER A N 1
ATOM 817 C CA . SER A 1 101 ? 6.096 -11.751 -14.311 1.00 88.56 101 SER A CA 1
ATOM 818 C C . SER A 1 101 ? 6.600 -11.898 -15.755 1.00 88.56 101 SER A C 1
ATOM 820 O O . SER A 1 101 ? 5.821 -12.246 -16.640 1.00 88.56 101 SER A O 1
ATOM 822 N N . GLY A 1 102 ? 7.875 -11.595 -16.030 1.00 90.94 102 GLY A N 1
ATOM 823 C CA . GLY A 1 102 ? 8.434 -11.594 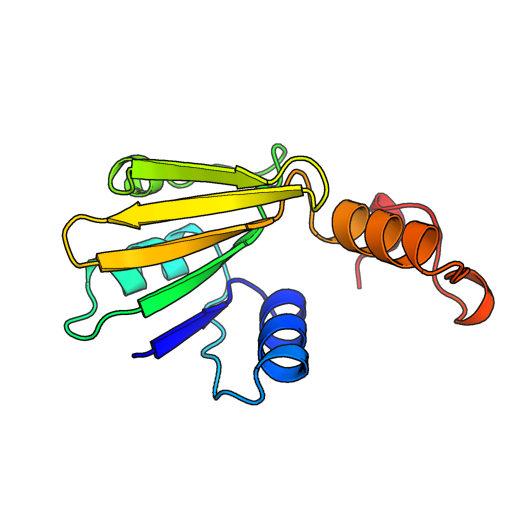-17.386 1.00 90.94 102 GLY A CA 1
ATOM 824 C C . GLY A 1 102 ? 7.869 -10.494 -18.297 1.00 90.94 102 GLY A C 1
ATOM 825 O O . GLY 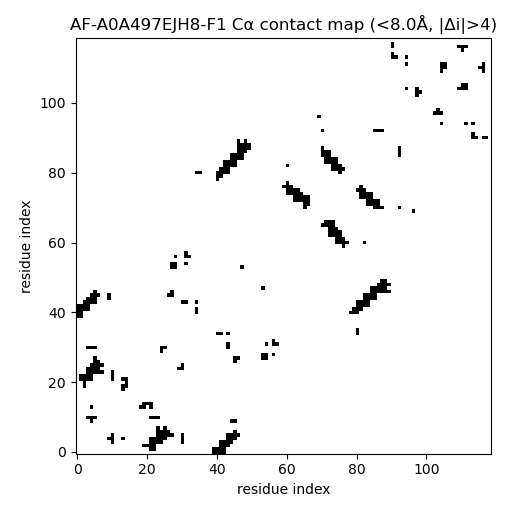A 1 102 ? 8.008 -10.574 -19.518 1.00 90.94 102 GLY A O 1
ATOM 826 N N . LEU A 1 103 ? 7.226 -9.469 -17.727 1.00 90.62 103 LEU A N 1
ATOM 827 C CA . LEU A 1 103 ? 6.656 -8.343 -18.459 1.00 90.62 103 LEU A CA 1
ATOM 828 C C . LEU A 1 103 ? 7.705 -7.249 -18.666 1.00 90.62 103 LEU A C 1
ATOM 830 O O . LEU A 1 103 ? 8.351 -6.794 -17.722 1.00 90.62 103 LEU A O 1
ATOM 834 N N . LYS A 1 104 ? 7.816 -6.771 -19.907 1.00 88.69 104 LYS A N 1
ATOM 835 C CA . LYS A 1 104 ? 8.575 -5.564 -20.245 1.00 88.69 104 LYS A CA 1
ATOM 836 C C . LYS A 1 104 ? 7.620 -4.381 -20.322 1.00 88.69 104 LYS A C 1
ATOM 838 O O . LYS A 1 104 ? 6.729 -4.362 -21.168 1.00 88.69 104 LYS A O 1
ATOM 843 N N . LEU A 1 105 ? 7.802 -3.385 -19.457 1.00 88.69 105 LEU A N 1
ATOM 844 C CA . LEU A 1 105 ? 6.964 -2.176 -19.448 1.00 88.69 105 LEU A CA 1
ATOM 845 C C . LEU A 1 105 ? 7.073 -1.385 -20.757 1.00 88.69 105 LEU A C 1
ATOM 847 O O . LEU A 1 105 ? 6.089 -0.809 -21.220 1.00 88.69 105 LEU A O 1
ATOM 851 N N . THR A 1 106 ? 8.233 -1.446 -21.410 1.00 90.12 106 THR A N 1
ATOM 852 C CA . THR A 1 106 ? 8.467 -0.860 -22.737 1.00 90.12 106 THR A CA 1
ATOM 853 C C . THR A 1 106 ? 7.524 -1.402 -23.810 1.00 90.12 106 THR A C 1
ATOM 855 O O . THR A 1 106 ? 7.157 -0.660 -24.716 1.00 90.12 106 THR A O 1
ATOM 858 N N . SER A 1 107 ? 7.043 -2.645 -23.687 1.00 91.88 107 SER A N 1
ATOM 859 C CA . SER A 1 107 ? 6.014 -3.204 -24.580 1.00 91.88 107 SER A CA 1
ATOM 860 C C . SER A 1 107 ? 4.660 -2.493 -24.467 1.00 91.88 107 SER A C 1
ATOM 862 O O . SER A 1 107 ? 3.819 -2.638 -25.348 1.00 91.88 107 SER A O 1
ATOM 864 N N . TYR A 1 108 ? 4.463 -1.708 -23.407 1.00 89.06 108 TYR A N 1
ATOM 865 C CA . TYR A 1 108 ? 3.280 -0.890 -23.149 1.00 89.06 108 TYR A CA 1
ATOM 866 C C . TYR A 1 108 ? 3.581 0.617 -23.239 1.00 89.06 108 TYR A C 1
ATOM 868 O O . TYR A 1 108 ? 2.797 1.422 -22.745 1.00 89.06 108 TYR A O 1
ATOM 876 N N . ASN A 1 109 ? 4.709 1.012 -23.848 1.00 89.56 109 ASN A N 1
ATOM 877 C CA . ASN A 1 109 ? 5.196 2.399 -23.906 1.00 89.56 109 ASN A CA 1
ATOM 878 C C . ASN A 1 109 ? 5.410 3.051 -22.526 1.00 89.56 109 ASN A C 1
ATOM 880 O O . ASN A 1 109 ? 5.349 4.274 -22.398 1.00 89.56 109 ASN A O 1
ATOM 884 N N . LEU A 1 110 ? 5.674 2.245 -21.494 1.00 90.31 110 LEU A N 1
ATOM 885 C CA . LEU A 1 110 ? 5.992 2.722 -20.151 1.00 90.31 110 LEU A CA 1
ATOM 886 C C . LEU A 1 110 ? 7.508 2.665 -19.904 1.00 90.31 110 LEU A C 1
ATOM 888 O O . LEU A 1 110 ? 8.178 1.753 -20.402 1.00 90.31 110 LEU A O 1
ATOM 892 N N . PRO A 1 111 ? 8.072 3.622 -19.147 1.00 90.19 111 PRO A N 1
ATOM 893 C CA . PRO A 1 111 ? 9.489 3.613 -18.816 1.00 90.19 111 PRO A CA 1
ATOM 894 C C . PRO A 1 111 ? 9.815 2.527 -17.783 1.00 90.19 111 PRO A C 1
ATOM 896 O O . PRO A 1 111 ? 8.973 2.133 -16.981 1.00 90.19 111 PRO A O 1
ATOM 899 N N . GLU A 1 112 ? 11.068 2.070 -17.784 1.00 88.81 112 GLU A N 1
ATOM 900 C CA . GLU A 1 112 ? 11.593 1.136 -16.769 1.00 88.81 112 GLU A CA 1
ATOM 901 C C . GLU A 1 112 ? 12.279 1.849 -15.592 1.00 88.81 112 GLU A C 1
ATOM 903 O O . GLU A 1 112 ? 12.743 1.211 -14.651 1.00 88.81 112 GLU A O 1
ATOM 908 N N . ASP A 1 113 ? 12.341 3.178 -15.648 1.00 88.94 113 ASP A N 1
ATOM 909 C CA . ASP A 1 113 ? 12.866 4.029 -14.588 1.00 88.94 113 ASP A CA 1
ATOM 910 C C . ASP A 1 113 ? 11.726 4.413 -13.620 1.00 88.94 113 ASP A C 1
ATOM 912 O O . ASP A 1 113 ? 10.746 5.025 -14.067 1.00 88.94 113 ASP A O 1
ATOM 916 N N . PRO A 1 114 ? 11.823 4.081 -12.315 1.00 86.12 114 PRO A N 1
ATOM 917 C CA . PRO A 1 114 ? 10.788 4.398 -11.329 1.00 86.12 114 PRO A CA 1
ATOM 918 C C . PRO A 1 114 ? 10.530 5.901 -11.185 1.00 86.12 114 PRO A C 1
ATOM 920 O O . PRO A 1 114 ? 9.409 6.295 -10.876 1.00 86.12 114 PRO A O 1
ATOM 923 N N . ASP A 1 115 ? 11.524 6.760 -11.424 1.00 86.31 115 ASP A N 1
ATOM 924 C CA . ASP A 1 115 ? 11.347 8.215 -11.348 1.00 86.31 115 ASP A CA 1
ATOM 925 C C . ASP A 1 115 ? 10.608 8.780 -12.579 1.00 86.31 115 ASP A C 1
ATOM 927 O O . ASP A 1 115 ? 10.147 9.920 -12.556 1.00 86.31 115 ASP A O 1
ATOM 931 N N . ARG A 1 116 ? 10.438 7.973 -13.638 1.00 86.50 116 ARG A N 1
ATOM 932 C CA . ARG A 1 116 ? 9.715 8.333 -14.871 1.00 86.50 116 ARG A CA 1
ATOM 933 C C . ARG A 1 116 ? 8.350 7.655 -15.005 1.00 86.50 116 ARG A C 1
ATOM 935 O O . ARG A 1 116 ? 7.635 7.931 -15.962 1.00 86.50 116 ARG A O 1
ATOM 942 N N . LEU A 1 117 ? 8.000 6.759 -14.082 1.00 80.94 117 LEU A N 1
ATOM 943 C CA . LEU A 1 117 ? 6.721 6.036 -14.043 1.00 80.94 117 LEU A CA 1
ATOM 944 C C . LEU A 1 117 ? 5.563 6.867 -13.467 1.00 80.94 117 LEU A C 1
ATOM 946 O O . LEU A 1 117 ? 4.428 6.393 -13.420 1.00 80.94 117 LEU A O 1
ATOM 950 N N . THR A 1 118 ? 5.843 8.095 -13.042 1.00 64.50 118 THR A N 1
ATOM 951 C CA . THR A 1 118 ? 4.871 9.014 -12.459 1.00 64.50 118 THR A CA 1
ATOM 952 C C . THR A 1 118 ? 4.078 9.731 -13.557 1.00 64.50 118 THR A C 1
ATOM 954 O O . THR A 1 118 ? 4.642 10.313 -14.483 1.00 64.50 118 THR A O 1
ATOM 957 N N . SER A 1 119 ? 2.747 9.651 -13.470 1.00 51.72 119 SER A N 1
ATOM 958 C CA . SER A 1 119 ? 1.797 10.442 -14.268 1.00 51.72 119 SER A CA 1
ATOM 959 C C . SER A 1 119 ? 1.469 11.763 -13.591 1.00 51.72 119 SER A C 1
ATOM 961 O O . SER A 1 119 ? 1.148 11.686 -12.380 1.00 51.72 119 SER A O 1
#

Foldseek 3Di:
DAEEEQAPVRQVVCCVVPVDDYHHQHHDQRQLVCCVPDPDAYEYEDEQAPVDDDHPSCVQWDWDDADVLQQWTWTAHPVGHIYIYRPPGPLVSVLSVCVVVVHDCVVVVADSDSVRNDD

pLDDT: mean 91.47, std 6.16, range [51.72, 97.88]

Sequence (119 aa):
MRYLAECLPDTLLVKTLTKRKVMHIGGKARLIKKMLKS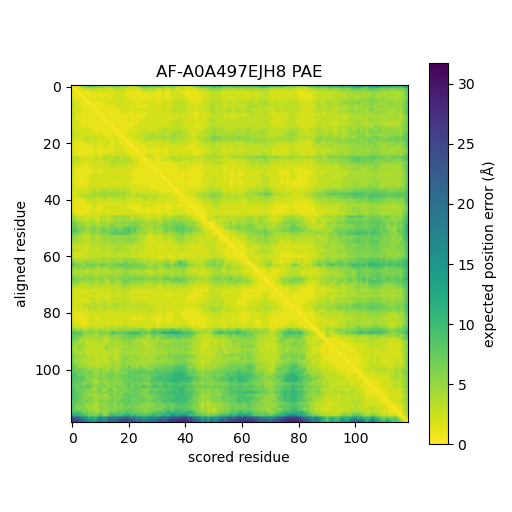EKRCKGIIDEDPRSLQPPQLKNFSQMRILETVKLKLYTDPKGNELIILSPRFEEWILTAARESGLKLTSYNLPEDPDRLTS

Nearest PDB structures (foldseek):
  6uk3-assembly2_D  TM=3.961E-01  e=3.920E-02  Acanthamoeba castellanii str. Neff
  2c21-assembly3_F  TM=5.117E-01  e=3.864E-01  Leishmania major
  7n7g-assembly1_B  TM=3.536E-01  e=1.272E-01  Enterococcus faecium
  1j9o-assembly1_A  TM=4.006E-01  e=2.975E-01  Homo sapiens
  5vb0-assembly6_H  TM=4.522E-01  e=9.038E-01  Escherichia coli

Radius of gyration: 14.65 Å; Cα contacts (8 Å, |Δi|>4): 206; chains: 1; bounding box: 29×24×44 Å

Secondary structure (DSSP, 8-state):
-EEEESSHHHHHHHHHHH---EEE-SSHHHHHHHHHH-SS-EEEEEE--TTSPPPGGGGGSEEEEEEGGGTEEEEE-TT--EEEEE-S-HHHHHHHHHHHTT--GGGGT--S-GGG---

Mean predicted aligned error: 4.07 Å